Protein AF-A0AAU6A8B1-F1 (afdb_monomer_lite)

Sequence (130 aa):
MANYQSRAACWRRSRTRTTGGGPELTDGIHFSFGTFGFPPLDAHVVEFQAPAEGTPGRLSWTAKQDGTPEERLDVLHAWLVEDLPGGRVRILTQETQIGRPAAALADERPNPMLNGHQAWLDGLVGAAAK

Foldseek 3Di:
DDDLVLQQVLQADDDWDWDPDHSGDDAFTWTWDDDDPADIWTKTWHDFDRDDVVRKTKTKMWTWDDDPLQTTKIKIKIWIWDDDPPRDIDIDIDMDMDGPVVVVLVPDPVRSVVVRVVVVVVVSVVVSVD

pLDDT: mean 84.38, std 19.37, range [35.62, 98.5]

Structure (mmCIF, N/CA/C/O backbone):
data_AF-A0AAU6A8B1-F1
#
_entry.id   AF-A0AAU6A8B1-F1
#
loop_
_atom_site.group_PDB
_atom_site.id
_atom_site.type_symbol
_atom_site.label_atom_id
_atom_site.label_alt_id
_atom_site.label_comp_id
_atom_site.label_asym_id
_atom_site.label_entity_id
_atom_site.label_seq_id
_atom_site.pdbx_PDB_ins_code
_atom_site.Cartn_x
_atom_site.Cartn_y
_atom_site.Cartn_z
_atom_site.occupancy
_atom_site.B_iso_or_equiv
_atom_site.auth_seq_id
_atom_site.auth_comp_id
_atom_site.auth_asym_id
_atom_site.auth_atom_id
_atom_site.pdbx_PDB_model_num
ATOM 1 N N . MET A 1 1 ? -15.987 -0.182 24.657 1.00 35.62 1 MET A N 1
ATOM 2 C CA . MET A 1 1 ? -15.381 1.087 24.205 1.00 35.62 1 MET A CA 1
ATOM 3 C C . MET A 1 1 ? -13.887 0.846 24.066 1.00 35.62 1 MET A C 1
ATOM 5 O O . MET A 1 1 ? -13.201 0.755 25.074 1.00 35.62 1 MET A O 1
ATOM 9 N N . ALA A 1 2 ? -13.416 0.571 22.847 1.00 40.09 2 ALA A N 1
ATOM 10 C CA . ALA A 1 2 ? -12.002 0.303 22.587 1.00 40.09 2 ALA A CA 1
ATOM 11 C C . ALA A 1 2 ? -11.253 1.637 22.460 1.00 40.09 2 ALA A C 1
ATOM 13 O O . ALA A 1 2 ? -11.728 2.561 21.807 1.00 40.09 2 ALA A O 1
ATOM 14 N N . ASN A 1 3 ? -10.117 1.745 23.138 1.00 40.97 3 ASN A N 1
ATOM 15 C CA . ASN A 1 3 ? -9.372 2.983 23.304 1.00 40.97 3 ASN A CA 1
ATOM 16 C C . ASN A 1 3 ? -8.655 3.351 21.987 1.00 40.97 3 ASN A C 1
ATOM 18 O O . ASN A 1 3 ? -7.690 2.690 21.606 1.00 40.97 3 ASN A O 1
ATOM 22 N N . TYR A 1 4 ? -9.124 4.387 21.281 1.00 44.41 4 TYR A N 1
ATOM 23 C CA . TYR A 1 4 ? -8.602 4.813 19.965 1.00 44.41 4 TYR A CA 1
ATOM 24 C C . TYR A 1 4 ? -7.094 5.104 19.958 1.00 44.41 4 TYR A C 1
ATOM 26 O O . TYR A 1 4 ? -6.424 4.915 18.944 1.00 44.41 4 TYR A O 1
ATOM 34 N N . GLN A 1 5 ? -6.542 5.472 21.115 1.00 40.53 5 GLN A N 1
ATOM 35 C CA . GLN A 1 5 ? -5.115 5.724 21.314 1.00 40.53 5 GLN A CA 1
ATOM 36 C C . GLN A 1 5 ? -4.231 4.501 20.994 1.00 40.53 5 GLN A C 1
ATOM 38 O O . GLN A 1 5 ? -3.091 4.674 20.574 1.00 40.53 5 GLN A O 1
ATOM 43 N N . SER A 1 6 ? -4.737 3.263 21.111 1.00 41.19 6 SER A N 1
ATOM 44 C CA . SER A 1 6 ? -3.943 2.065 20.780 1.00 41.19 6 S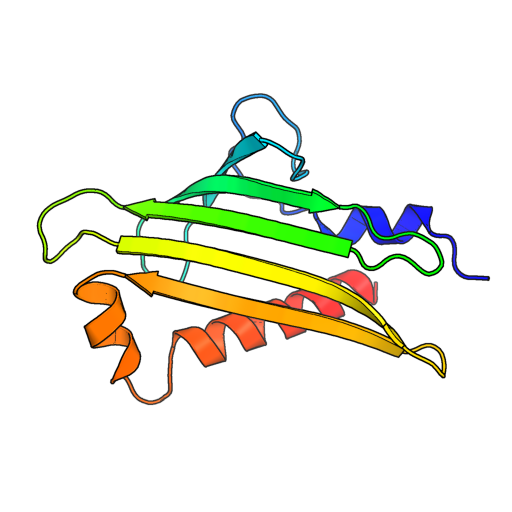ER A CA 1
ATOM 45 C C . SER A 1 6 ? -3.890 1.762 19.276 1.00 41.19 6 SER A C 1
ATOM 47 O O . SER A 1 6 ? -3.039 0.992 18.842 1.00 41.19 6 SER A O 1
ATOM 49 N N . ARG A 1 7 ? -4.768 2.359 18.457 1.00 45.41 7 ARG A N 1
ATOM 50 C CA . ARG A 1 7 ? -4.841 2.090 17.007 1.00 45.41 7 ARG A CA 1
ATOM 51 C C . ARG A 1 7 ? -3.894 2.953 16.179 1.00 45.41 7 ARG A C 1
ATOM 53 O O . ARG A 1 7 ? -3.489 2.536 15.098 1.00 45.41 7 ARG A O 1
ATOM 60 N N . ALA A 1 8 ? -3.458 4.094 16.715 1.00 40.72 8 ALA A N 1
ATOM 61 C CA . ALA A 1 8 ? -2.350 4.868 16.152 1.00 40.72 8 ALA A CA 1
ATOM 62 C C . ALA A 1 8 ? -1.022 4.076 16.155 1.00 40.72 8 ALA A C 1
ATOM 64 O O . ALA A 1 8 ? -0.146 4.328 15.332 1.00 40.72 8 ALA A O 1
ATOM 65 N N . ALA A 1 9 ? -0.895 3.054 17.014 1.00 38.53 9 ALA A N 1
ATOM 66 C CA . ALA A 1 9 ? 0.287 2.194 17.101 1.00 38.53 9 ALA A CA 1
ATOM 67 C C . ALA A 1 9 ? 0.461 1.224 15.910 1.00 38.53 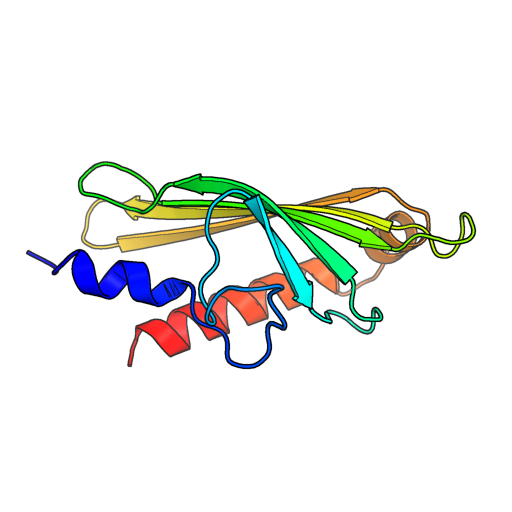9 ALA A C 1
ATOM 69 O O . ALA A 1 9 ? 1.494 0.562 15.812 1.00 38.53 9 ALA A O 1
ATOM 70 N N . CYS A 1 10 ? -0.508 1.151 14.989 1.00 42.78 10 CYS A N 1
ATOM 71 C CA . CYS A 1 10 ? -0.493 0.237 13.839 1.00 42.78 10 CYS A CA 1
ATOM 72 C C . CYS A 1 10 ? 0.575 0.589 12.775 1.00 42.78 10 CYS A C 1
ATOM 74 O O . CYS A 1 10 ? 0.880 -0.225 11.909 1.00 42.78 10 CYS A O 1
ATOM 76 N N . TRP A 1 11 ? 1.193 1.774 12.856 1.00 43.00 11 TRP A N 1
ATOM 77 C CA . TRP A 1 11 ? 2.132 2.288 11.846 1.00 43.00 11 TRP A CA 1
ATOM 78 C C . TRP A 1 11 ? 3.590 2.372 12.315 1.00 43.00 11 TRP A C 1
ATOM 80 O O . TRP A 1 11 ? 4.359 3.178 11.799 1.00 43.00 11 TRP A O 1
ATOM 90 N N . ARG A 1 12 ? 3.998 1.551 13.291 1.00 39.75 12 ARG A N 1
ATOM 91 C CA . ARG A 1 12 ? 5.402 1.465 13.729 1.00 39.75 12 ARG A CA 1
ATOM 92 C C . ARG A 1 12 ? 6.117 0.280 13.080 1.00 39.75 12 ARG A C 1
ATOM 94 O O . ARG A 1 12 ? 5.775 -0.873 13.335 1.00 39.75 12 AR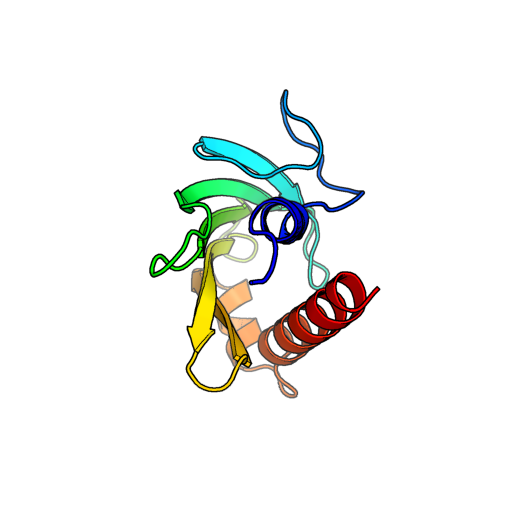G A O 1
ATOM 101 N N . ARG A 1 13 ? 7.180 0.544 12.309 1.00 45.75 13 ARG A N 1
ATOM 102 C CA . ARG A 1 13 ? 8.172 -0.471 11.893 1.00 45.75 13 ARG A CA 1
ATOM 103 C C . ARG A 1 13 ? 9.589 -0.083 12.324 1.00 45.75 13 ARG A C 1
ATOM 105 O O . ARG A 1 13 ? 9.934 1.084 12.426 1.00 45.75 13 ARG A O 1
ATOM 112 N N . SER A 1 14 ? 10.415 -1.099 12.580 1.00 44.97 14 SER A N 1
ATOM 113 C CA . SER A 1 14 ? 11.752 -0.997 13.189 1.00 44.97 14 SER A CA 1
ATOM 114 C C . SER A 1 14 ? 12.913 -0.786 12.204 1.00 44.97 14 SER A C 1
ATOM 116 O O . SER A 1 14 ? 14.065 -0.752 12.630 1.00 44.97 14 SER A O 1
ATOM 118 N N . ARG A 1 15 ? 12.652 -0.666 10.893 1.00 42.19 15 ARG A N 1
ATOM 119 C CA . ARG A 1 15 ? 13.697 -0.484 9.860 1.00 42.19 15 ARG A CA 1
ATOM 120 C C . ARG A 1 15 ? 13.294 0.477 8.739 1.00 42.19 15 ARG A C 1
ATOM 122 O O . ARG A 1 15 ? 13.668 0.276 7.589 1.00 42.19 15 ARG A O 1
ATOM 129 N N . THR A 1 16 ? 12.527 1.507 9.061 1.00 47.75 16 THR A N 1
ATOM 130 C CA . THR A 1 16 ? 12.293 2.642 8.165 1.00 47.75 16 THR A CA 1
ATOM 131 C C . THR A 1 16 ? 13.357 3.694 8.451 1.00 47.75 16 THR A C 1
ATOM 133 O O . THR A 1 16 ? 13.503 4.132 9.590 1.00 47.75 16 THR A O 1
ATOM 136 N N . ARG A 1 17 ? 14.137 4.079 7.436 1.00 47.53 17 ARG A N 1
ATOM 137 C CA . ARG A 1 17 ? 15.012 5.251 7.533 1.00 47.53 17 ARG A CA 1
ATOM 138 C C . ARG A 1 17 ? 14.206 6.440 7.022 1.00 47.53 17 ARG A C 1
ATOM 140 O O . ARG A 1 17 ? 14.039 6.605 5.820 1.00 47.53 17 ARG A O 1
ATOM 147 N N . THR A 1 18 ? 13.631 7.187 7.947 1.00 49.09 18 THR A N 1
ATOM 148 C CA . THR A 1 18 ? 12.917 8.443 7.710 1.00 49.09 18 THR A CA 1
ATOM 149 C C . THR A 1 18 ? 13.928 9.589 7.714 1.00 49.09 18 THR A C 1
ATOM 151 O O . THR A 1 18 ? 14.836 9.636 8.549 1.00 49.09 18 THR A O 1
ATOM 154 N N . THR A 1 19 ? 13.798 10.546 6.800 1.00 51.28 19 THR A N 1
ATOM 155 C CA . THR A 1 19 ? 14.532 11.814 6.910 1.00 51.28 19 THR A CA 1
ATOM 156 C C . THR A 1 19 ? 13.818 12.709 7.925 1.00 51.28 19 THR A C 1
ATOM 158 O O . THR A 1 19 ? 12.913 13.452 7.566 1.00 51.28 19 THR A O 1
ATOM 161 N N . GLY A 1 20 ? 14.204 12.621 9.204 1.00 43.50 20 GLY A N 1
ATOM 162 C CA . GLY A 1 20 ? 13.828 13.601 10.239 1.00 43.50 20 GLY A CA 1
ATOM 163 C C . GLY A 1 20 ? 12.629 13.273 11.144 1.00 43.50 20 GLY A C 1
ATOM 164 O O . GLY A 1 20 ? 12.266 14.116 11.959 1.00 43.50 20 GLY A O 1
ATOM 165 N N . GLY A 1 21 ? 12.038 12.076 11.063 1.00 48.75 21 GLY A N 1
ATOM 166 C CA . GLY A 1 21 ? 10.921 11.638 11.922 1.00 48.75 21 GLY A CA 1
ATOM 167 C C . GLY A 1 21 ? 11.213 10.315 12.632 1.00 48.75 21 GLY A C 1
ATOM 168 O O . GLY A 1 21 ? 12.126 9.601 12.240 1.00 48.75 21 GLY A O 1
ATOM 169 N N . GLY A 1 22 ? 10.474 9.962 13.685 1.00 59.94 22 GLY A N 1
ATOM 170 C CA . GLY A 1 22 ? 10.565 8.637 14.318 1.00 59.94 22 GLY A CA 1
ATOM 171 C C . GLY A 1 22 ? 10.101 7.491 13.392 1.00 59.94 22 GLY A C 1
ATOM 172 O O . GLY A 1 22 ? 9.962 7.684 12.189 1.00 59.94 22 GLY A O 1
ATOM 173 N N . PRO A 1 23 ? 9.805 6.287 13.918 1.00 74.06 23 PRO A N 1
ATOM 174 C CA . PRO A 1 23 ? 9.355 5.142 13.109 1.00 74.06 23 PRO A CA 1
ATOM 175 C C . PRO A 1 23 ? 7.925 5.285 12.549 1.00 74.06 23 PRO A C 1
ATOM 177 O O . PRO A 1 23 ? 7.357 4.297 12.085 1.00 74.06 23 PRO A O 1
ATOM 180 N N . GLU A 1 24 ? 7.326 6.469 12.658 1.00 83.31 24 GLU A N 1
ATOM 181 C CA . GLU A 1 24 ? 5.921 6.751 12.372 1.00 83.31 24 GLU A CA 1
ATOM 182 C C . GLU A 1 24 ? 5.786 7.420 11.006 1.00 83.31 24 GLU A C 1
ATOM 184 O O . GLU A 1 24 ? 6.527 8.347 10.679 1.00 83.31 24 GLU A O 1
ATOM 189 N N . LEU A 1 25 ? 4.832 6.938 10.211 1.00 86.25 25 LEU A N 1
ATOM 190 C CA . LEU A 1 25 ? 4.456 7.560 8.948 1.00 86.25 25 LEU A CA 1
ATOM 191 C C . LEU A 1 25 ? 3.412 8.644 9.215 1.00 86.25 25 LEU A C 1
ATOM 193 O O . LEU A 1 25 ? 2.403 8.389 9.872 1.00 86.25 25 LEU A O 1
ATOM 197 N N . THR A 1 26 ? 3.655 9.835 8.683 1.00 89.06 26 THR A N 1
ATOM 198 C CA . THR A 1 26 ? 2.724 10.966 8.685 1.00 89.06 26 THR A CA 1
ATOM 199 C C . THR A 1 26 ? 2.688 11.585 7.296 1.00 89.06 26 THR A C 1
ATOM 201 O O . THR A 1 26 ? 3.501 11.240 6.435 1.00 89.06 26 THR A O 1
ATOM 204 N N . ASP A 1 27 ? 1.759 12.513 7.091 1.00 91.00 27 ASP A N 1
ATOM 205 C CA . ASP A 1 27 ? 1.648 13.269 5.846 1.00 91.00 27 ASP A CA 1
ATOM 206 C C . ASP A 1 27 ? 3.000 13.863 5.404 1.00 91.00 27 ASP A C 1
ATOM 208 O O . ASP A 1 27 ? 3.760 14.379 6.231 1.00 91.00 27 ASP A O 1
ATOM 212 N N . GLY A 1 28 ? 3.314 13.732 4.112 1.00 90.94 28 GLY A N 1
ATOM 213 C CA . GLY A 1 28 ? 4.520 14.280 3.482 1.00 90.94 28 GLY A CA 1
ATOM 214 C C . GLY A 1 28 ? 5.861 13.641 3.873 1.00 90.94 28 GLY A C 1
ATOM 215 O O . GLY A 1 28 ? 6.913 14.130 3.459 1.00 90.94 28 GLY A O 1
ATOM 216 N N . ILE A 1 29 ? 5.885 12.569 4.678 1.00 92.44 29 ILE A N 1
ATOM 217 C CA . ILE A 1 29 ? 7.152 11.929 5.064 1.00 92.44 29 ILE A CA 1
ATOM 218 C C . ILE A 1 29 ? 7.787 11.192 3.882 1.00 92.44 29 ILE A C 1
ATOM 220 O O . ILE A 1 29 ? 7.147 10.383 3.208 1.00 92.44 29 ILE A O 1
ATOM 224 N N . HIS A 1 30 ? 9.094 11.413 3.722 1.00 92.75 30 HIS A N 1
ATOM 225 C CA . HIS A 1 30 ? 9.975 10.596 2.896 1.00 92.75 30 HIS A CA 1
ATOM 226 C C . HIS A 1 30 ? 10.621 9.477 3.717 1.00 92.75 30 HIS A C 1
ATOM 228 O O . HIS A 1 30 ? 11.114 9.686 4.835 1.00 92.75 30 HIS A O 1
ATOM 234 N N . PHE A 1 31 ? 10.637 8.275 3.154 1.00 91.50 31 PHE A N 1
ATOM 235 C CA . PHE A 1 31 ? 11.236 7.099 3.766 1.00 91.50 31 PHE A CA 1
ATOM 236 C C . PHE A 1 31 ? 11.731 6.128 2.700 1.00 91.50 31 PHE A C 1
ATOM 238 O O . PHE A 1 31 ? 11.338 6.198 1.544 1.00 91.50 31 PHE A O 1
ATOM 245 N N . SER A 1 32 ? 12.577 5.183 3.099 1.00 87.81 32 SER A N 1
ATOM 246 C CA . SER A 1 32 ? 12.998 4.098 2.215 1.00 87.81 32 SER A CA 1
ATOM 247 C C . SER A 1 32 ? 12.759 2.737 2.852 1.00 87.81 32 SER A C 1
ATOM 249 O O . SER A 1 32 ? 12.945 2.557 4.063 1.00 87.81 32 SER A O 1
ATOM 251 N N . PHE A 1 33 ? 12.333 1.780 2.029 1.00 84.81 33 PHE A N 1
ATOM 252 C CA . PHE A 1 33 ? 12.102 0.395 2.421 1.00 84.81 33 PHE A CA 1
ATOM 253 C C . PHE A 1 33 ? 12.463 -0.558 1.278 1.00 84.81 33 PHE A C 1
ATO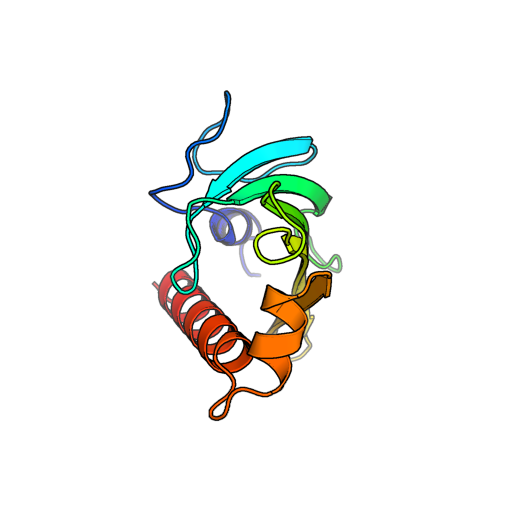M 255 O O . PHE A 1 33 ? 12.302 -0.230 0.107 1.00 84.81 33 PHE A O 1
ATOM 262 N N . GLY A 1 34 ? 12.959 -1.747 1.624 1.00 77.56 34 GLY A N 1
ATOM 263 C CA . GLY A 1 34 ? 13.160 -2.841 0.672 1.00 77.56 34 GLY A CA 1
ATOM 264 C C . GLY A 1 34 ? 12.009 -3.837 0.755 1.00 77.56 34 GLY A C 1
ATOM 265 O O . GLY A 1 34 ? 11.554 -4.166 1.856 1.00 77.56 34 GLY A O 1
ATOM 266 N N . THR A 1 35 ? 11.551 -4.331 -0.392 1.00 71.06 35 THR A N 1
ATOM 267 C CA . THR A 1 35 ? 10.524 -5.374 -0.469 1.00 71.06 35 THR A CA 1
ATOM 268 C C . THR A 1 35 ? 10.745 -6.266 -1.689 1.00 71.06 35 THR A C 1
ATOM 270 O O . THR A 1 35 ? 11.323 -5.824 -2.672 1.00 71.06 35 THR A O 1
ATOM 273 N N . PHE A 1 36 ? 10.317 -7.529 -1.617 1.00 66.00 36 PHE A N 1
ATOM 274 C CA . PHE A 1 36 ? 10.274 -8.479 -2.746 1.00 66.00 36 PHE A CA 1
ATOM 275 C C . PHE A 1 36 ? 11.540 -8.566 -3.617 1.00 66.00 36 PHE A C 1
ATOM 277 O O . PHE A 1 36 ? 11.454 -8.713 -4.828 1.00 66.00 36 PHE A O 1
ATOM 284 N N . GLY A 1 37 ? 12.727 -8.481 -3.007 1.00 64.56 37 GLY A N 1
ATOM 285 C CA . GLY A 1 37 ? 13.998 -8.566 -3.737 1.00 64.56 37 GLY A CA 1
ATOM 286 C C . GLY A 1 37 ? 14.379 -7.302 -4.515 1.00 64.56 37 GLY A C 1
ATOM 287 O O . GLY A 1 37 ? 15.467 -7.268 -5.086 1.00 64.56 37 GLY A O 1
ATOM 288 N N . PHE A 1 38 ? 13.550 -6.253 -4.489 1.00 69.88 38 PHE A N 1
ATOM 289 C CA . PHE A 1 38 ? 13.924 -4.935 -4.989 1.00 69.88 38 PHE A CA 1
ATOM 290 C C . PHE A 1 38 ? 14.925 -4.265 -4.041 1.00 69.88 38 PHE A C 1
ATOM 292 O O . PHE A 1 38 ? 14.841 -4.447 -2.814 1.00 69.88 38 PHE A O 1
ATOM 299 N N . PRO A 1 39 ? 15.866 -3.466 -4.577 1.00 77.75 39 PRO A N 1
ATOM 300 C CA . PRO A 1 39 ? 16.648 -2.568 -3.745 1.00 77.75 39 PRO A CA 1
ATOM 301 C C . PRO A 1 39 ? 15.709 -1.579 -3.028 1.00 77.75 39 PRO A C 1
ATOM 303 O O . PRO A 1 39 ? 14.533 -1.457 -3.383 1.00 77.75 39 PRO A O 1
ATOM 306 N N . PRO A 1 40 ? 16.192 -0.895 -1.977 1.00 84.69 40 PRO A N 1
ATOM 307 C CA . PRO A 1 40 ? 15.368 0.052 -1.243 1.00 84.69 40 PRO A CA 1
ATOM 308 C C . PRO A 1 40 ? 14.746 1.092 -2.182 1.00 84.69 40 PRO A C 1
ATOM 310 O O . PRO A 1 40 ? 15.468 1.790 -2.891 1.00 84.69 40 PRO A O 1
ATOM 313 N N . LEU A 1 41 ? 13.418 1.186 -2.173 1.00 88.00 41 LEU A N 1
ATOM 314 C CA . LEU A 1 41 ? 12.676 2.168 -2.958 1.00 88.00 41 LEU A CA 1
ATOM 315 C C . LEU A 1 41 ? 12.678 3.511 -2.224 1.00 88.00 41 LEU A C 1
ATOM 317 O O . LEU A 1 41 ? 12.632 3.537 -0.987 1.00 88.00 41 LEU A O 1
ATOM 321 N N . ASP A 1 42 ? 12.723 4.612 -2.973 1.00 91.94 42 ASP A N 1
ATOM 322 C CA . ASP A 1 42 ? 12.480 5.949 -2.426 1.00 91.94 42 ASP A CA 1
ATOM 323 C C . ASP A 1 42 ? 10.972 6.180 -2.355 1.00 91.94 42 ASP A C 1
ATOM 325 O O . ASP A 1 42 ? 10.283 6.108 -3.375 1.00 91.94 42 ASP A O 1
ATOM 329 N N . ALA A 1 43 ? 10.449 6.386 -1.149 1.00 95.00 43 ALA A N 1
ATOM 330 C CA . ALA A 1 43 ? 9.024 6.457 -0.890 1.00 95.00 43 ALA A CA 1
ATOM 331 C C . ALA A 1 43 ? 8.618 7.777 -0.238 1.00 95.00 43 ALA A C 1
ATOM 333 O O . ALA A 1 43 ? 9.346 8.361 0.562 1.00 95.00 43 ALA A O 1
ATOM 334 N N . HIS A 1 44 ? 7.410 8.222 -0.567 1.00 96.12 44 HIS A N 1
ATOM 335 C CA . HIS A 1 44 ? 6.836 9.477 -0.099 1.00 96.12 44 HIS A CA 1
ATOM 336 C C . HIS A 1 44 ? 5.348 9.293 0.194 1.00 96.12 44 HIS A C 1
ATOM 338 O O . HIS A 1 44 ? 4.598 8.849 -0.679 1.00 96.12 44 HIS A O 1
ATOM 344 N N . VAL A 1 45 ? 4.927 9.620 1.417 1.00 97.12 45 VAL A N 1
ATOM 345 C CA . VAL A 1 45 ? 3.516 9.583 1.828 1.00 97.12 45 VAL A CA 1
ATOM 346 C C . VAL A 1 45 ? 2.738 10.672 1.089 1.00 97.12 45 VAL A C 1
ATOM 348 O O . VAL A 1 45 ? 3.079 11.846 1.178 1.00 97.12 45 VAL A O 1
ATOM 351 N N . VAL A 1 46 ? 1.685 10.274 0.373 1.00 97.75 46 VAL A N 1
ATOM 352 C CA . VAL A 1 46 ? 0.823 11.169 -0.424 1.00 97.75 46 VAL A CA 1
ATOM 353 C C . VAL A 1 46 ? -0.619 11.238 0.086 1.00 97.75 46 VAL A C 1
ATOM 355 O O . VAL A 1 46 ? -1.391 12.077 -0.369 1.00 97.75 46 VAL A O 1
ATOM 358 N N . GLU A 1 47 ? -0.990 10.380 1.036 1.00 97.81 47 GLU A N 1
ATOM 359 C CA . GLU A 1 47 ? -2.253 10.457 1.770 1.00 97.81 47 GLU A CA 1
ATOM 360 C C . GLU A 1 47 ? -2.024 9.982 3.202 1.00 97.81 47 GLU A C 1
ATOM 362 O O . GLU A 1 47 ? -1.452 8.911 3.415 1.00 97.81 47 GLU A O 1
ATOM 367 N N . PHE A 1 48 ? -2.525 10.736 4.179 1.00 97.00 48 PHE A N 1
ATOM 368 C CA . PHE A 1 48 ? -2.568 10.309 5.571 1.00 97.00 48 PHE A CA 1
ATOM 369 C C . PHE A 1 48 ? -3.841 10.802 6.266 1.00 97.00 48 PHE A C 1
ATOM 371 O O . PHE A 1 48 ? -4.102 11.999 6.359 1.00 97.00 48 PHE A O 1
ATOM 378 N N . GLN A 1 49 ? -4.609 9.864 6.816 1.00 96.38 49 GLN A N 1
ATOM 379 C CA . GLN A 1 49 ? -5.746 10.116 7.692 1.00 96.38 49 GLN A CA 1
ATOM 380 C C . GLN A 1 49 ? -5.699 9.120 8.849 1.00 96.38 49 GLN A C 1
ATOM 382 O O . GLN A 1 49 ? -5.814 7.910 8.645 1.00 96.38 49 GLN A O 1
ATOM 387 N N . ALA A 1 50 ? -5.554 9.615 10.077 1.00 94.00 50 ALA A N 1
ATOM 388 C CA . ALA A 1 50 ? -5.612 8.756 11.254 1.00 94.00 50 ALA A CA 1
ATOM 389 C C . ALA A 1 50 ? -7.037 8.184 11.444 1.00 94.00 50 ALA A C 1
ATOM 391 O O . ALA A 1 50 ? -8.014 8.907 11.236 1.00 94.00 50 ALA A O 1
ATOM 392 N N . PRO A 1 51 ? -7.186 6.909 11.855 1.00 92.94 51 PRO A N 1
ATOM 393 C CA . PRO A 1 51 ? -8.495 6.346 12.172 1.00 92.94 51 PRO A CA 1
ATOM 394 C C . PRO A 1 51 ? -9.091 7.006 13.426 1.00 92.94 51 PRO A C 1
ATOM 396 O O . PRO A 1 51 ? -8.400 7.174 14.433 1.00 92.94 51 PRO A O 1
ATOM 399 N N . ALA A 1 52 ? -10.388 7.314 13.388 1.00 91.94 52 ALA A N 1
ATOM 400 C CA . ALA A 1 52 ? -11.177 7.849 14.505 1.00 91.94 52 ALA A CA 1
ATOM 401 C C . ALA A 1 52 ? -12.584 7.215 14.522 1.00 91.94 52 ALA A C 1
ATOM 403 O O . ALA A 1 52 ? -12.921 6.433 13.632 1.00 91.94 52 ALA A O 1
ATOM 404 N N . GLU A 1 53 ? -13.408 7.496 15.537 1.00 91.06 53 GLU A N 1
ATOM 405 C CA . GLU A 1 53 ? -14.772 6.948 15.599 1.00 91.06 53 GLU A CA 1
ATOM 406 C C . GLU A 1 53 ? -15.576 7.358 14.360 1.00 91.06 53 GLU A C 1
ATOM 408 O O . GLU A 1 53 ? -15.625 8.531 13.991 1.00 91.06 53 GLU A O 1
ATOM 413 N N . GLY A 1 54 ? -16.132 6.368 13.654 1.00 91.62 54 GLY A N 1
ATOM 414 C CA . GLY A 1 54 ? -16.827 6.583 12.380 1.00 91.62 54 GLY A CA 1
ATOM 415 C C . GLY A 1 54 ? -15.931 7.029 11.216 1.00 91.62 54 GLY A C 1
ATOM 416 O O . GLY A 1 54 ? -16.442 7.306 10.135 1.00 91.62 54 GLY A O 1
ATOM 417 N N . THR A 1 55 ? -14.611 7.092 11.408 1.00 96.06 55 THR A N 1
ATOM 418 C CA . THR A 1 55 ? -13.650 7.612 10.430 1.00 96.06 55 THR A CA 1
ATOM 419 C C . THR A 1 55 ? -12.584 6.559 10.120 1.00 96.06 55 THR A C 1
ATOM 421 O O . THR A 1 55 ? -11.793 6.211 11.001 1.00 96.06 55 THR A O 1
ATOM 424 N N . PRO A 1 56 ? -12.506 6.047 8.880 1.00 97.44 56 PRO A N 1
ATOM 425 C CA . PRO A 1 56 ? -11.484 5.074 8.531 1.00 97.44 56 PRO A CA 1
ATOM 426 C C . PRO A 1 56 ? -10.091 5.712 8.532 1.00 97.44 56 PRO A C 1
ATOM 428 O O . PRO A 1 56 ? -9.930 6.890 8.213 1.00 97.44 56 PRO A O 1
ATOM 431 N N . GLY A 1 57 ? -9.078 4.917 8.855 1.00 97.50 57 GLY A N 1
ATOM 432 C CA . GLY A 1 57 ? -7.685 5.280 8.643 1.00 97.50 57 GLY A CA 1
ATOM 433 C C . GLY A 1 57 ? -7.311 5.095 7.176 1.00 97.50 57 GLY A C 1
ATOM 434 O O . GLY A 1 57 ? -7.646 4.065 6.586 1.00 97.50 57 GLY A O 1
ATOM 435 N N . ARG A 1 58 ? -6.617 6.073 6.596 1.00 98.38 58 ARG A N 1
ATOM 436 C CA . ARG A 1 58 ? -6.116 6.035 5.217 1.00 98.38 58 ARG A CA 1
ATOM 437 C C . ARG A 1 58 ? -4.632 6.342 5.215 1.00 98.38 58 ARG A C 1
ATOM 439 O O . ARG A 1 58 ? -4.184 7.238 5.927 1.00 98.38 58 ARG A O 1
ATOM 446 N N . LEU A 1 59 ? -3.883 5.590 4.430 1.00 98.00 59 LEU A N 1
ATOM 447 C CA . LEU A 1 59 ? -2.471 5.843 4.209 1.00 98.00 59 LEU A CA 1
ATOM 448 C C . LEU A 1 59 ? -2.135 5.419 2.788 1.00 98.00 59 LEU A C 1
ATOM 450 O O . LEU A 1 59 ? -2.407 4.281 2.410 1.00 98.00 59 LEU A O 1
ATOM 454 N N . SER A 1 60 ? -1.502 6.294 2.020 1.00 98.06 60 SER A N 1
ATOM 455 C CA . SER A 1 60 ? -0.882 5.885 0.768 1.00 98.06 60 SER A CA 1
ATOM 456 C C . SER A 1 60 ? 0.451 6.572 0.549 1.00 98.06 60 SER A C 1
ATOM 458 O O . SER A 1 60 ? 0.706 7.674 1.038 1.00 98.06 60 SER A O 1
ATOM 460 N N . TRP A 1 61 ? 1.333 5.887 -0.167 1.00 97.94 61 TRP A N 1
ATOM 461 C CA . TRP A 1 61 ? 2.633 6.413 -0.545 1.00 97.94 61 TRP A CA 1
ATOM 462 C C . TRP A 1 61 ? 2.948 6.065 -1.988 1.00 97.94 61 TRP A C 1
ATOM 464 O O . TRP A 1 61 ? 2.590 4.996 -2.489 1.00 97.94 61 TRP A O 1
ATOM 474 N N . THR A 1 62 ? 3.667 6.966 -2.645 1.00 97.38 62 THR A N 1
ATOM 475 C CA . THR A 1 62 ? 4.385 6.614 -3.863 1.00 97.38 62 THR A CA 1
ATOM 476 C C . THR A 1 62 ? 5.713 5.973 -3.498 1.00 97.38 62 THR A C 1
ATOM 478 O O . THR A 1 62 ? 6.320 6.396 -2.517 1.00 97.38 62 THR A O 1
ATOM 481 N N . ALA A 1 63 ? 6.184 5.009 -4.282 1.00 94.44 63 ALA A N 1
ATOM 482 C CA . ALA A 1 63 ? 7.545 4.491 -4.188 1.00 94.44 63 ALA A CA 1
ATOM 483 C C . ALA A 1 63 ? 8.156 4.397 -5.587 1.00 94.44 63 ALA A C 1
ATOM 485 O O . ALA A 1 63 ? 7.456 4.043 -6.538 1.00 94.44 63 ALA A O 1
ATOM 486 N N . LYS A 1 64 ? 9.431 4.761 -5.726 1.00 92.62 64 LYS A N 1
ATOM 487 C CA . LYS A 1 64 ? 10.086 4.868 -7.030 1.00 92.62 64 LYS A CA 1
ATOM 488 C C . LYS A 1 64 ? 11.465 4.231 -7.043 1.00 92.62 64 LYS A C 1
ATOM 490 O O . LYS A 1 64 ? 12.213 4.296 -6.067 1.00 92.62 64 LYS A O 1
ATOM 495 N N . GLN A 1 65 ? 11.783 3.658 -8.196 1.00 91.38 65 GLN A N 1
ATOM 496 C CA . GLN A 1 65 ? 13.124 3.293 -8.618 1.00 91.38 65 GLN A CA 1
ATOM 497 C C . GLN A 1 65 ? 13.363 3.919 -9.990 1.00 91.38 65 GLN A C 1
ATOM 499 O O . GLN A 1 65 ? 12.680 3.576 -10.957 1.00 91.38 65 GLN A O 1
ATOM 504 N N . ASP A 1 66 ? 14.323 4.837 -10.065 1.00 90.25 66 ASP A N 1
ATOM 505 C CA . ASP A 1 66 ? 14.800 5.383 -11.333 1.00 90.25 66 ASP A CA 1
ATOM 506 C C . ASP A 1 66 ? 15.789 4.417 -12.005 1.00 90.25 66 ASP A C 1
ATOM 508 O O . ASP A 1 66 ? 16.360 3.538 -11.360 1.00 90.25 66 ASP A O 1
ATOM 512 N N . GLY A 1 67 ? 16.009 4.587 -13.309 1.00 90.81 67 GLY A N 1
ATOM 513 C CA . GLY A 1 67 ? 16.957 3.776 -14.070 1.00 90.81 67 GLY A CA 1
ATOM 514 C C . GLY A 1 67 ? 16.578 3.655 -15.540 1.00 90.81 67 GLY A C 1
ATOM 515 O O . GLY A 1 67 ? 15.796 4.446 -16.079 1.00 90.81 67 GLY A O 1
ATOM 516 N N . THR A 1 68 ? 17.140 2.644 -16.192 1.00 95.56 68 THR A N 1
ATOM 517 C CA . THR A 1 68 ? 16.746 2.235 -17.546 1.00 95.56 68 THR A CA 1
ATOM 518 C C . THR A 1 68 ? 15.277 1.782 -17.587 1.00 95.56 68 THR A C 1
ATOM 520 O O . THR A 1 68 ? 14.684 1.510 -16.542 1.00 95.56 68 THR A O 1
ATOM 523 N N . PRO A 1 69 ? 14.637 1.672 -18.767 1.00 93.69 69 PRO A N 1
ATOM 524 C CA . PRO A 1 69 ? 13.277 1.132 -18.870 1.00 93.69 69 PRO A CA 1
ATOM 525 C C . PRO A 1 69 ? 13.087 -0.246 -18.213 1.00 93.69 69 PRO A C 1
ATOM 527 O O . PRO A 1 69 ? 11.980 -0.572 -17.790 1.00 93.69 69 PRO A O 1
ATOM 530 N N . GLU A 1 70 ? 14.147 -1.052 -18.156 1.00 94.06 70 GLU A N 1
ATOM 531 C CA . GLU A 1 70 ? 14.215 -2.368 -17.520 1.00 94.06 70 GLU A CA 1
ATOM 532 C C . GLU A 1 70 ? 14.255 -2.295 -15.991 1.00 94.06 70 GLU A C 1
ATOM 534 O O . GLU A 1 70 ? 13.863 -3.252 -15.334 1.00 94.06 70 GLU A O 1
ATOM 539 N N . GLU A 1 71 ? 14.707 -1.178 -15.428 1.00 90.81 71 GLU A N 1
ATOM 540 C CA . GLU A 1 71 ? 14.862 -0.971 -13.986 1.00 90.81 71 GLU A CA 1
ATOM 541 C C . GLU A 1 71 ? 13.766 -0.072 -13.414 1.00 90.81 71 GLU A C 1
ATOM 543 O O . GLU A 1 71 ? 13.422 -0.196 -12.240 1.00 90.81 71 GLU A O 1
ATOM 548 N N . ARG A 1 72 ? 13.215 0.838 -14.222 1.00 93.62 72 ARG A N 1
ATOM 549 C CA . ARG A 1 72 ? 12.270 1.846 -13.753 1.00 93.62 72 ARG A CA 1
ATOM 550 C C . ARG A 1 72 ? 10.995 1.209 -13.204 1.00 93.62 72 ARG A C 1
ATOM 552 O O . ARG A 1 72 ? 10.324 0.440 -13.899 1.00 93.62 72 ARG A O 1
ATOM 559 N N . LEU A 1 73 ? 10.626 1.623 -11.995 1.00 93.81 73 LEU A N 1
ATOM 560 C CA . LEU A 1 73 ? 9.405 1.213 -11.315 1.00 93.81 73 LEU A CA 1
ATOM 561 C C . LEU A 1 73 ? 8.778 2.412 -10.597 1.00 93.81 73 LEU A C 1
ATOM 563 O O . LEU A 1 73 ? 9.420 3.044 -9.761 1.00 93.81 73 LEU A O 1
ATOM 567 N N . ASP A 1 74 ? 7.517 2.696 -10.905 1.00 95.50 74 ASP A N 1
ATOM 568 C CA . ASP A 1 74 ? 6.688 3.692 -10.229 1.00 95.50 74 ASP A CA 1
ATOM 569 C C . ASP A 1 74 ? 5.517 2.975 -9.537 1.00 95.50 74 ASP A C 1
ATOM 571 O O . ASP A 1 74 ? 4.777 2.224 -10.176 1.00 95.50 74 ASP A O 1
ATOM 575 N N . VAL A 1 75 ? 5.334 3.211 -8.240 1.00 95.62 75 VAL A N 1
ATOM 576 C CA . VAL A 1 75 ? 4.320 2.550 -7.406 1.00 95.62 75 VAL A CA 1
ATOM 577 C C . VAL A 1 75 ? 3.453 3.586 -6.702 1.00 95.62 75 VAL A C 1
ATOM 579 O O . VAL A 1 75 ? 3.964 4.609 -6.249 1.00 95.62 75 VAL A O 1
ATOM 582 N N . LEU A 1 76 ? 2.161 3.293 -6.547 1.00 97.69 76 LEU A N 1
ATOM 583 C CA . LEU A 1 76 ? 1.301 3.882 -5.518 1.00 97.69 76 LEU A CA 1
ATOM 584 C C . LEU A 1 76 ? 0.689 2.742 -4.700 1.00 97.69 76 LEU A C 1
ATOM 586 O O . LEU A 1 76 ? -0.067 1.928 -5.234 1.00 97.69 76 LEU A O 1
ATOM 590 N N . HIS A 1 77 ? 1.007 2.703 -3.408 1.00 97.38 77 HIS A N 1
ATOM 591 C CA . HIS A 1 77 ? 0.526 1.691 -2.470 1.00 97.38 77 HIS A CA 1
ATOM 592 C C . HIS A 1 77 ? -0.413 2.341 -1.462 1.00 97.38 77 HIS A C 1
ATOM 594 O O . HIS A 1 77 ? -0.018 3.260 -0.748 1.00 97.38 77 HIS A O 1
ATOM 600 N N . ALA A 1 78 ? -1.659 1.879 -1.420 1.00 98.38 78 ALA A N 1
ATOM 601 C CA . ALA A 1 78 ? -2.716 2.425 -0.586 1.00 98.38 78 ALA A CA 1
ATOM 602 C C . ALA A 1 78 ? -3.213 1.412 0.447 1.00 98.38 78 ALA A C 1
ATOM 604 O O . ALA A 1 78 ? -3.283 0.205 0.198 1.00 98.38 78 ALA A O 1
ATOM 605 N N . TRP A 1 79 ? -3.595 1.939 1.605 1.00 98.50 79 TRP A N 1
ATOM 606 C CA . TRP A 1 79 ? -4.088 1.211 2.760 1.00 98.50 79 TRP A CA 1
ATOM 607 C C . TRP A 1 79 ? -5.338 1.885 3.318 1.00 98.50 79 TRP A C 1
ATOM 609 O O . TRP A 1 79 ? -5.403 3.107 3.461 1.00 98.50 79 TRP A O 1
ATOM 619 N N . LEU A 1 80 ? -6.312 1.059 3.683 1.00 98.50 80 LEU A N 1
ATOM 620 C CA . LEU A 1 80 ? -7.543 1.450 4.353 1.00 98.50 80 LEU A CA 1
ATOM 621 C C . LEU A 1 80 ? -7.735 0.559 5.580 1.00 98.50 80 LEU A C 1
ATOM 623 O O . LEU A 1 80 ? -7.728 -0.669 5.471 1.00 98.50 80 LEU A O 1
ATOM 627 N N . VAL A 1 81 ? -7.935 1.182 6.737 1.00 97.62 81 VAL A N 1
ATOM 628 C CA . VAL A 1 81 ? -8.260 0.498 7.991 1.00 97.62 81 VAL A CA 1
ATOM 629 C C . VAL A 1 81 ? -9.590 1.033 8.496 1.00 97.62 81 VAL A C 1
ATOM 631 O O . VAL A 1 81 ? -9.689 2.201 8.863 1.00 97.62 81 VAL A O 1
ATOM 634 N N . GLU A 1 82 ? -10.620 0.196 8.516 1.00 97.50 82 GLU A N 1
ATOM 635 C CA . GLU A 1 82 ? -11.980 0.615 8.864 1.00 97.50 82 GLU A CA 1
ATOM 636 C C . GLU A 1 82 ? -12.631 -0.329 9.878 1.00 97.50 82 GLU A C 1
ATOM 638 O O . GLU A 1 82 ? -12.435 -1.548 9.845 1.00 97.50 82 GLU A O 1
ATOM 643 N N . ASP A 1 83 ? -13.419 0.245 10.787 1.00 97.06 83 ASP A N 1
ATOM 644 C CA . ASP A 1 83 ? -14.300 -0.525 11.656 1.00 97.06 83 ASP A CA 1
ATOM 645 C C . ASP A 1 83 ? -15.524 -0.996 10.877 1.00 97.06 83 ASP A C 1
ATOM 647 O O . ASP A 1 83 ? -16.175 -0.229 10.170 1.00 97.06 83 ASP A O 1
ATOM 651 N N . LEU A 1 84 ? -15.866 -2.267 11.057 1.00 97.00 84 LEU A N 1
ATOM 652 C CA . LEU A 1 84 ? -17.077 -2.877 10.533 1.00 97.00 84 LEU A CA 1
ATOM 653 C C . LEU A 1 84 ? -18.002 -3.293 11.691 1.00 97.00 84 LEU A C 1
ATOM 655 O O . LEU A 1 84 ? -17.528 -3.614 12.789 1.00 97.00 84 LEU A O 1
ATOM 659 N N . PRO A 1 85 ? -19.330 -3.375 11.460 1.00 96.44 85 PRO A N 1
ATOM 660 C CA . PRO A 1 85 ? -20.274 -3.843 12.471 1.00 96.44 85 PRO A CA 1
ATOM 661 C C . PRO A 1 85 ? -19.876 -5.196 13.069 1.00 96.44 85 PRO A C 1
ATOM 663 O O . PRO A 1 85 ? -19.292 -6.036 12.382 1.00 96.44 85 PRO A O 1
ATOM 666 N N . GLY A 1 86 ? -20.235 -5.442 14.330 1.00 96.12 86 GLY A N 1
ATOM 667 C CA . GLY A 1 86 ? -19.900 -6.692 15.023 1.00 96.12 86 GLY A CA 1
ATOM 668 C C . GLY A 1 86 ? -18.464 -6.751 15.552 1.00 96.12 86 GLY A C 1
ATOM 669 O O . GLY A 1 86 ? -17.921 -7.840 15.693 1.00 96.12 86 GLY A O 1
ATOM 670 N N . GLY A 1 87 ? -17.842 -5.596 15.817 1.00 93.81 87 GLY A N 1
ATOM 671 C CA . GLY A 1 87 ? -16.503 -5.526 16.415 1.00 93.81 87 GLY A CA 1
ATOM 672 C C . GLY A 1 87 ? -15.391 -6.027 15.493 1.00 93.81 87 GLY A C 1
ATOM 673 O O . GLY A 1 87 ? -14.382 -6.536 15.972 1.00 93.81 87 GLY A O 1
ATOM 674 N N . ARG A 1 88 ? -15.588 -5.921 14.175 1.00 95.88 88 ARG A N 1
ATOM 675 C CA . ARG A 1 88 ? -14.620 -6.361 13.166 1.00 95.88 88 ARG A CA 1
ATOM 676 C C . ARG A 1 88 ? -13.811 -5.170 12.677 1.00 95.88 88 ARG A C 1
ATOM 678 O O . ARG A 1 88 ? -14.333 -4.065 12.584 1.00 95.88 88 ARG A O 1
ATOM 685 N N . VAL A 1 89 ? -12.568 -5.424 12.295 1.00 96.56 89 VAL A N 1
ATOM 686 C CA . VAL A 1 89 ? -11.721 -4.455 11.596 1.00 96.56 89 VAL A CA 1
ATOM 687 C C . VAL A 1 89 ? -11.403 -5.021 10.223 1.00 96.56 89 VAL A C 1
ATOM 689 O O . VAL A 1 89 ? -11.036 -6.191 10.106 1.00 96.56 89 VAL A O 1
ATOM 692 N N . ARG A 1 90 ? -11.548 -4.200 9.184 1.00 97.62 90 ARG A N 1
ATOM 693 C CA . ARG A 1 90 ? -11.055 -4.513 7.846 1.00 97.62 90 ARG A CA 1
ATOM 694 C C . ARG A 1 90 ? -9.753 -3.771 7.613 1.00 97.62 90 ARG A C 1
ATOM 696 O O . ARG A 1 90 ? -9.682 -2.564 7.823 1.00 97.62 90 ARG A O 1
ATOM 703 N N . ILE A 1 91 ? -8.759 -4.504 7.129 1.00 98.06 91 ILE A N 1
ATOM 704 C CA . ILE A 1 91 ? -7.524 -3.947 6.590 1.00 98.06 91 ILE A CA 1
ATOM 705 C C . ILE A 1 91 ? -7.525 -4.284 5.104 1.00 98.06 91 ILE A C 1
ATOM 707 O O . ILE A 1 91 ? -7.526 -5.455 4.729 1.00 98.06 91 ILE A O 1
ATOM 711 N N . LEU A 1 92 ? -7.597 -3.258 4.266 1.00 98.38 92 LEU A N 1
ATOM 712 C CA . LEU A 1 92 ? -7.513 -3.371 2.818 1.00 98.38 92 LEU A CA 1
ATOM 713 C C . LEU A 1 92 ? -6.214 -2.718 2.367 1.00 98.38 92 LEU A C 1
ATOM 715 O O . LEU A 1 92 ? -5.892 -1.612 2.793 1.00 98.38 92 LEU A O 1
ATOM 719 N N . THR A 1 93 ? -5.498 -3.392 1.476 1.00 98.44 93 THR A N 1
ATOM 720 C CA . THR A 1 93 ? -4.352 -2.817 0.784 1.00 98.44 93 THR A CA 1
ATOM 721 C C . THR A 1 93 ? -4.461 -3.072 -0.710 1.00 98.44 93 THR A C 1
ATOM 723 O O . THR A 1 93 ? -4.904 -4.143 -1.132 1.00 98.44 93 THR A O 1
ATOM 726 N N . GLN A 1 94 ? -4.107 -2.071 -1.507 1.00 98.31 94 GLN A N 1
ATOM 727 C CA . GLN A 1 94 ? -4.065 -2.151 -2.961 1.00 98.31 94 GLN A CA 1
ATOM 728 C C . GLN A 1 94 ? -2.850 -1.394 -3.466 1.00 98.31 94 GLN A C 1
ATOM 730 O O . GLN A 1 94 ? -2.506 -0.339 -2.942 1.00 98.31 94 GLN A O 1
ATOM 735 N N . GLU A 1 95 ? -2.226 -1.918 -4.509 1.00 96.75 95 GLU A N 1
ATOM 736 C CA . GLU A 1 95 ? -1.049 -1.312 -5.108 1.00 96.75 95 GLU A CA 1
ATOM 737 C C . GLU A 1 95 ? -1.220 -1.243 -6.621 1.00 96.75 95 GLU A C 1
ATOM 739 O O . GLU A 1 95 ? -1.694 -2.197 -7.242 1.00 96.75 95 GLU A O 1
ATOM 744 N N . THR A 1 96 ? -0.841 -0.110 -7.206 1.00 97.00 96 THR A N 1
ATOM 745 C CA . THR A 1 96 ? -0.676 0.045 -8.652 1.00 97.00 96 THR A CA 1
ATOM 746 C C . THR A 1 96 ? 0.797 0.242 -8.963 1.00 97.00 96 THR A C 1
ATOM 748 O O . THR A 1 96 ? 1.491 0.977 -8.261 1.00 97.00 96 THR A O 1
ATOM 751 N N . GLN A 1 97 ? 1.260 -0.398 -10.031 1.00 95.75 97 GLN A N 1
ATOM 752 C CA . GLN A 1 97 ? 2.659 -0.407 -10.433 1.00 95.75 97 GLN A CA 1
ATOM 753 C C . GLN A 1 97 ? 2.775 -0.103 -11.930 1.00 95.75 97 GLN A C 1
ATOM 755 O O . GLN A 1 97 ? 1.991 -0.607 -12.736 1.00 95.75 97 GLN A O 1
ATOM 760 N N . ILE A 1 98 ? 3.762 0.706 -12.306 1.00 96.75 98 ILE A N 1
ATOM 761 C CA . ILE A 1 98 ? 4.087 1.053 -13.691 1.00 96.75 98 ILE A CA 1
ATOM 762 C C . ILE A 1 98 ? 5.579 0.794 -13.916 1.00 96.75 98 ILE A C 1
ATOM 764 O O . ILE A 1 98 ? 6.420 1.292 -13.173 1.00 96.75 98 ILE A O 1
ATOM 768 N N . GLY A 1 99 ? 5.911 0.025 -14.955 1.00 95.06 99 GLY A N 1
ATOM 769 C CA . GLY A 1 99 ? 7.292 -0.297 -15.334 1.00 95.06 99 GLY A CA 1
ATOM 770 C C . GLY A 1 99 ? 7.407 -1.664 -16.010 1.00 95.06 99 GLY A C 1
ATOM 771 O O . GLY A 1 99 ? 6.510 -2.499 -15.878 1.00 95.06 99 GLY A O 1
ATOM 772 N N . ARG A 1 100 ? 8.515 -1.923 -16.722 1.00 95.12 100 ARG A N 1
ATOM 773 C CA . ARG A 1 100 ? 8.788 -3.270 -17.268 1.00 95.12 100 ARG A CA 1
ATOM 774 C C . ARG A 1 100 ? 8.904 -4.332 -16.163 1.00 95.12 100 ARG A C 1
ATOM 776 O O . ARG A 1 100 ? 8.326 -5.400 -16.358 1.00 95.12 100 ARG A O 1
ATOM 783 N N . PRO A 1 101 ? 9.530 -4.054 -14.996 1.00 92.19 101 PRO A N 1
ATOM 784 C CA . PRO A 1 101 ? 9.505 -4.982 -13.864 1.00 92.19 101 PRO A CA 1
ATOM 785 C C . PRO A 1 101 ? 8.087 -5.319 -13.392 1.00 92.19 101 PRO A C 1
ATOM 787 O O . PRO A 1 101 ? 7.781 -6.483 -13.163 1.00 92.19 101 PRO A O 1
ATOM 790 N N . ALA A 1 102 ? 7.199 -4.322 -13.305 1.00 93.62 102 ALA A N 1
ATOM 791 C CA . ALA A 1 102 ? 5.808 -4.525 -12.894 1.00 93.62 102 ALA A CA 1
ATOM 792 C C . ALA A 1 102 ? 5.028 -5.401 -13.884 1.00 93.62 102 ALA A C 1
ATOM 794 O O . ALA A 1 102 ? 4.282 -6.290 -13.477 1.00 93.62 102 ALA A O 1
ATOM 795 N N . ALA A 1 103 ? 5.223 -5.176 -15.189 1.00 95.31 103 ALA A N 1
ATOM 796 C CA . ALA A 1 103 ? 4.610 -6.000 -16.226 1.00 95.31 103 ALA A CA 1
ATOM 797 C C . ALA A 1 103 ? 5.077 -7.463 -16.138 1.00 95.31 103 ALA A C 1
ATOM 799 O O . ALA A 1 103 ? 4.249 -8.363 -16.214 1.00 95.31 103 ALA A O 1
ATOM 800 N N . ALA A 1 104 ? 6.374 -7.697 -15.905 1.00 93.00 104 ALA A N 1
ATOM 801 C CA . ALA A 1 104 ? 6.908 -9.045 -15.714 1.00 93.00 104 ALA A CA 1
ATOM 802 C C . ALA A 1 104 ? 6.335 -9.723 -14.454 1.00 93.00 104 ALA A C 1
ATOM 804 O O . ALA A 1 104 ? 5.851 -10.852 -14.531 1.00 93.00 104 ALA A O 1
ATOM 805 N N . LEU A 1 105 ? 6.301 -9.011 -13.320 1.00 91.81 105 LEU A N 1
ATOM 806 C CA . LEU A 1 105 ? 5.724 -9.511 -12.064 1.00 91.81 105 LEU A CA 1
ATOM 807 C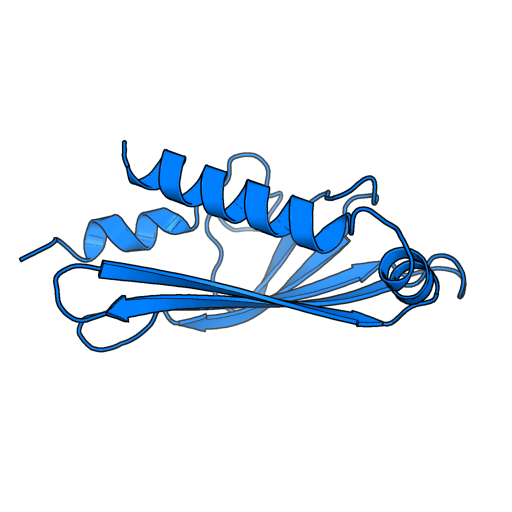 C . LEU A 1 105 ? 4.246 -9.907 -12.198 1.00 91.81 105 LEU A C 1
ATOM 809 O O . LEU A 1 105 ? 3.791 -10.836 -11.528 1.00 91.81 105 LEU A O 1
ATOM 813 N N . ALA A 1 106 ? 3.479 -9.215 -13.046 1.00 95.00 106 ALA A N 1
ATOM 814 C CA . ALA A 1 106 ? 2.060 -9.499 -13.256 1.00 95.00 106 ALA A CA 1
ATOM 815 C C . ALA A 1 106 ? 1.808 -10.890 -13.873 1.00 95.00 106 ALA A C 1
ATOM 817 O O . ALA A 1 106 ? 0.756 -11.498 -13.623 1.00 95.00 106 ALA A O 1
ATOM 818 N N . ASP A 1 107 ? 2.774 -11.425 -14.622 1.00 95.88 107 ASP A N 1
ATOM 819 C CA . ASP A 1 107 ? 2.691 -12.734 -15.277 1.00 95.88 107 ASP A CA 1
ATOM 820 C C . ASP A 1 107 ? 3.205 -13.884 -14.396 1.00 95.88 107 ASP A C 1
ATOM 822 O O . ASP A 1 107 ? 2.877 -15.049 -14.639 1.00 95.88 107 ASP A O 1
ATOM 826 N N . GLU A 1 108 ? 3.936 -13.586 -13.320 1.00 95.06 108 GLU A N 1
ATOM 827 C CA . GLU A 1 108 ? 4.509 -14.606 -12.442 1.00 95.06 108 GLU A CA 1
ATOM 828 C C . GLU A 1 108 ? 3.446 -15.409 -11.680 1.00 95.06 108 GLU A C 1
ATOM 830 O O . GLU A 1 108 ? 2.438 -14.884 -11.187 1.00 95.06 108 GLU A O 1
ATOM 835 N N . ARG A 1 109 ? 3.669 -16.725 -11.575 1.00 96.81 109 ARG A N 1
ATOM 836 C CA . ARG A 1 109 ? 2.806 -17.662 -10.845 1.00 96.81 109 ARG A CA 1
ATOM 837 C C . ARG A 1 109 ? 3.666 -18.576 -9.957 1.00 96.81 109 ARG A C 1
ATOM 839 O O . ARG A 1 109 ? 4.561 -19.233 -10.484 1.00 96.81 109 ARG A O 1
ATOM 846 N N . PRO A 1 110 ? 3.379 -18.680 -8.644 1.00 94.31 110 PRO A N 1
ATOM 847 C CA . PRO A 1 110 ? 2.338 -17.950 -7.912 1.00 94.31 110 PRO A CA 1
ATOM 848 C C . PRO A 1 110 ? 2.633 -16.441 -7.858 1.00 94.31 110 PRO A C 1
ATOM 850 O O . PRO A 1 110 ? 3.791 -16.050 -7.905 1.00 94.31 110 PRO A O 1
ATOM 853 N N . ASN A 1 111 ? 1.596 -15.597 -7.781 1.00 94.62 111 ASN A N 1
ATOM 854 C CA . ASN A 1 111 ? 1.770 -14.142 -7.863 1.00 94.62 111 ASN A CA 1
ATOM 855 C C . ASN A 1 111 ? 2.554 -13.618 -6.634 1.00 94.62 111 ASN A C 1
ATOM 857 O O . ASN A 1 111 ? 2.031 -13.690 -5.513 1.00 94.62 111 ASN A O 1
ATOM 861 N N . PRO A 1 112 ? 3.782 -13.092 -6.815 1.00 91.75 112 PRO A N 1
ATOM 862 C CA . PRO A 1 112 ? 4.641 -12.694 -5.702 1.00 91.75 112 PRO A CA 1
ATOM 863 C C . PRO A 1 112 ? 4.094 -11.482 -4.939 1.00 91.75 112 PRO A C 1
ATOM 865 O O . PRO A 1 112 ? 4.135 -11.478 -3.709 1.00 91.75 112 PRO A O 1
ATOM 868 N N . MET A 1 113 ? 3.516 -10.496 -5.635 1.00 92.38 113 MET A N 1
ATOM 869 C CA . MET A 1 113 ? 2.939 -9.298 -5.012 1.00 92.38 113 MET A CA 1
ATOM 870 C C . MET A 1 113 ? 1.734 -9.644 -4.135 1.00 92.38 113 MET A C 1
ATOM 872 O O . MET A 1 113 ? 1.628 -9.176 -3.003 1.00 92.38 113 MET A O 1
ATOM 876 N N . LEU A 1 114 ? 0.851 -10.520 -4.625 1.00 94.56 114 LEU A N 1
ATOM 877 C CA . LEU A 1 114 ? -0.313 -10.983 -3.871 1.00 94.56 114 LEU A CA 1
ATOM 878 C C . LEU A 1 114 ? 0.110 -11.709 -2.588 1.00 94.56 114 LEU A C 1
ATOM 880 O O . LEU A 1 114 ? -0.344 -11.359 -1.499 1.00 94.56 114 LEU A O 1
ATOM 884 N N . ASN A 1 115 ? 0.999 -12.698 -2.711 1.00 94.12 115 ASN A N 1
ATOM 885 C CA . ASN A 1 115 ? 1.483 -13.474 -1.567 1.00 94.12 115 ASN A CA 1
ATOM 886 C C . ASN A 1 115 ? 2.215 -12.589 -0.557 1.00 94.12 115 ASN A C 1
ATOM 888 O O . ASN A 1 115 ? 2.067 -12.741 0.654 1.00 94.12 115 ASN A O 1
ATOM 892 N N . GLY A 1 116 ? 2.986 -11.638 -1.069 1.00 92.25 116 GLY A N 1
ATOM 893 C CA . GLY A 1 116 ? 3.697 -10.658 -0.283 1.00 92.25 116 GLY A CA 1
ATOM 894 C C . GLY A 1 116 ? 2.796 -9.747 0.540 1.00 92.25 116 GLY A C 1
ATOM 895 O O . GLY A 1 116 ? 3.010 -9.577 1.742 1.00 92.25 116 GLY A O 1
ATOM 896 N N . HIS A 1 117 ? 1.767 -9.182 -0.089 1.00 94.56 117 HIS A N 1
ATOM 897 C CA . HIS A 1 117 ? 0.782 -8.350 0.597 1.00 94.56 117 HIS A CA 1
ATOM 898 C C . HIS A 1 117 ? -0.032 -9.150 1.608 1.00 94.56 117 HIS A C 1
ATOM 900 O O . HIS A 1 117 ? -0.283 -8.648 2.703 1.00 94.56 117 HIS A O 1
ATOM 906 N N . GLN A 1 118 ? -0.361 -10.408 1.307 1.00 96.81 118 GLN A N 1
ATOM 907 C CA . GLN A 1 118 ? -1.022 -11.283 2.271 1.00 96.81 118 GLN A CA 1
ATOM 908 C C . GLN A 1 118 ? -0.140 -11.539 3.500 1.00 96.81 118 GLN A C 1
ATOM 910 O O . GLN A 1 118 ? -0.592 -11.352 4.625 1.00 96.81 118 GLN A O 1
ATOM 915 N N . ALA A 1 119 ? 1.141 -11.862 3.301 1.00 94.62 119 ALA A N 1
ATOM 916 C CA . ALA A 1 119 ? 2.079 -12.044 4.407 1.00 94.62 119 ALA A CA 1
ATOM 917 C C . ALA A 1 119 ? 2.241 -10.766 5.252 1.00 94.62 119 ALA A C 1
ATOM 919 O O . ALA A 1 119 ? 2.408 -10.838 6.473 1.00 94.62 119 ALA A O 1
ATOM 920 N N . TRP A 1 120 ? 2.166 -9.584 4.627 1.00 93.69 120 TRP A N 1
ATOM 921 C CA . TRP A 1 120 ? 2.161 -8.313 5.350 1.00 93.69 120 TRP A CA 1
ATOM 922 C C . TRP A 1 120 ? 0.889 -8.151 6.190 1.00 93.69 120 TRP A C 1
ATOM 924 O O . TRP A 1 120 ? 0.997 -7.837 7.375 1.00 93.69 120 TRP A O 1
ATOM 934 N N . LEU A 1 121 ? -0.294 -8.405 5.622 1.00 96.69 121 LEU A N 1
ATOM 935 C CA . LEU A 1 121 ? -1.566 -8.358 6.351 1.00 96.69 121 LEU A CA 1
ATOM 936 C C . LEU A 1 121 ? -1.559 -9.310 7.554 1.00 96.69 121 LEU A C 1
ATOM 938 O O . LEU A 1 121 ? -1.867 -8.885 8.668 1.00 96.69 121 LEU A O 1
ATOM 942 N N . ASP A 1 122 ? -1.131 -10.555 7.355 1.00 96.50 122 ASP A N 1
ATOM 943 C CA . ASP A 1 122 ? -1.052 -11.563 8.415 1.00 96.50 122 ASP A CA 1
ATOM 944 C C . ASP A 1 122 ? -0.080 -11.126 9.523 1.00 96.50 122 ASP A C 1
ATOM 946 O O . ASP A 1 122 ? -0.389 -11.208 10.715 1.00 96.50 122 ASP A O 1
ATOM 950 N N . GLY A 1 123 ? 1.083 -10.588 9.138 1.00 93.44 123 GLY A N 1
ATOM 951 C CA . GLY A 1 123 ? 2.067 -10.046 10.072 1.00 93.44 123 GLY A CA 1
ATOM 952 C C . GLY A 1 123 ? 1.552 -8.835 10.857 1.00 93.44 123 GLY A C 1
ATOM 953 O O . GLY A 1 123 ? 1.824 -8.724 12.053 1.00 93.44 123 GLY A O 1
ATOM 954 N N . LEU A 1 124 ? 0.790 -7.947 10.213 1.00 94.06 124 LEU A N 1
ATOM 955 C CA . LEU A 1 124 ? 0.186 -6.774 10.846 1.00 94.06 124 LEU A CA 1
ATOM 956 C C . LEU A 1 124 ? -0.868 -7.183 11.879 1.00 94.06 124 LEU A C 1
ATOM 958 O O . LEU A 1 124 ? -0.825 -6.718 13.018 1.00 94.06 124 LEU A O 1
ATOM 962 N N . VAL A 1 125 ? -1.766 -8.102 11.512 1.00 95.75 125 VAL A N 1
ATOM 963 C CA . VAL A 1 125 ? -2.770 -8.660 12.430 1.00 95.75 125 VAL A CA 1
ATOM 964 C C . VAL A 1 125 ? -2.088 -9.353 13.611 1.00 95.75 125 VAL A C 1
ATOM 966 O O . VAL A 1 125 ? -2.445 -9.103 14.761 1.00 95.75 125 VAL A O 1
ATOM 969 N N . GLY A 1 126 ? -1.057 -10.163 13.353 1.00 95.50 126 GLY A N 1
ATOM 970 C CA . GLY A 1 126 ? -0.294 -10.840 14.401 1.00 95.50 126 GLY A CA 1
ATOM 971 C C . GLY A 1 126 ? 0.467 -9.890 15.334 1.00 95.50 126 GLY A C 1
ATOM 972 O O . GLY A 1 126 ? 0.671 -10.217 16.502 1.00 95.50 126 GLY A O 1
ATOM 973 N N . ALA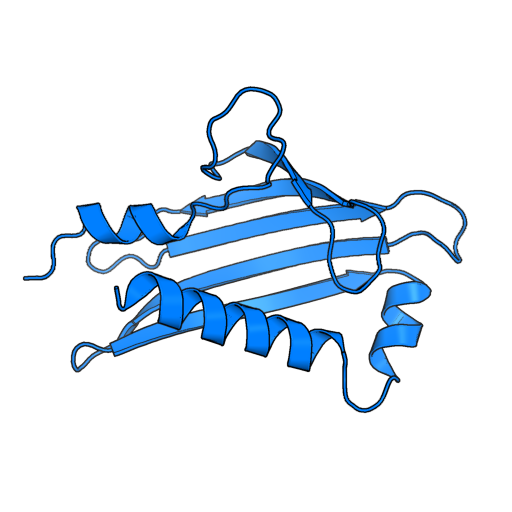 A 1 127 ? 0.887 -8.718 14.851 1.00 91.31 127 ALA A N 1
ATOM 974 C CA . ALA A 1 127 ? 1.512 -7.689 15.679 1.00 91.31 127 ALA A CA 1
ATOM 975 C C . ALA A 1 127 ? 0.491 -6.925 16.537 1.00 91.31 127 ALA A C 1
ATOM 977 O O . ALA A 1 127 ? 0.798 -6.605 17.680 1.00 91.31 127 ALA A O 1
ATOM 978 N N . ALA A 1 128 ? -0.706 -6.662 16.005 1.00 89.75 128 ALA A N 1
ATOM 979 C CA . ALA A 1 128 ? -1.771 -5.935 16.699 1.00 89.75 128 ALA A CA 1
ATOM 980 C C . ALA A 1 128 ? -2.537 -6.782 17.732 1.00 89.75 128 ALA A C 1
ATOM 982 O O . ALA A 1 128 ? -3.193 -6.230 18.610 1.00 89.75 128 ALA A O 1
ATOM 983 N N . ALA A 1 129 ? -2.480 -8.112 17.620 1.00 85.00 129 ALA A N 1
ATOM 984 C CA . ALA A 1 129 ? -3.120 -9.042 18.552 1.00 85.00 129 ALA A CA 1
ATOM 985 C C . ALA A 1 129 ? -2.314 -9.294 19.846 1.00 85.00 129 ALA A C 1
ATOM 987 O O . ALA A 1 129 ? -2.729 -10.117 20.663 1.00 85.00 129 ALA A O 1
ATOM 988 N N . LYS A 1 130 ? -1.160 -8.636 20.008 1.00 62.97 130 LYS A N 1
ATOM 989 C CA . LYS A 1 130 ? -0.301 -8.710 21.200 1.00 62.97 130 LYS A CA 1
ATOM 990 C C . LYS A 1 130 ? -0.567 -7.534 22.126 1.00 62.97 130 LYS A C 1
ATOM 992 O O . LYS A 1 130 ? -0.550 -7.773 23.351 1.00 62.97 130 LYS A O 1
#

Radius of gyration: 15.78 Å; chains: 1; bounding box: 37×32×43 Å

Secondary structure (DSSP, 8-state):
---GGGTGGGGB-TT-EESSS-SB--TT-EEEE--TTPPPEEEEEEEEE--BTTB-EEEEEEEEE-SSTTT-EEEEEEEEEEEETTTEEEEEEEEEEESHHHHHHHH-SS-HHHHHHHHHHHHHHHHHT-